Protein AF-A0A2V6HJP1-F1 (afdb_monomer)

Nearest PDB structures (foldseek):
  3qpz-assembly1_C  TM=5.463E-01  e=8.454E-03  Neisseria meningitidis MC58
  7wmz-assembly1_E  TM=5.077E-01  e=3.513E-02  Mycolicibacterium smegmatis MC2 155
  7wmz-assembly2_A  TM=4.869E-01  e=8.384E-01  Mycolicibacterium smegmatis MC2 155
  2fjk-assembly1_B  TM=3.611E-01  e=9.543E-01  Thermus caldophilus
  9iuh-assembly1_A  TM=2.362E-01  e=9.543E-01  Vibrio parahaemolyticus

Sequence (147 aa):
TDDDHATEVLLERIGYAKQRWGCTLFYVDSTTTAVIGGRSYYPDVFKAVADASPDVLLIPENESMRYFAYSAPLNSYMHHRVTSTPAGARMVYPKSFSVLMAPDGDRPEDHDALLSAVRHGDILLFNGWYSSDGVGKIKKLYEEAGR

Radius of gyration: 16.07 Å; Cα contacts (8 Å, |Δi|>4): 227; chains: 1; bounding box: 32×33×46 Å

Mean predicted aligned error: 3.67 Å

Secondary structure (DSSP, 8-state):
-HHHHHHHHHHHHHHHHHHHH---EEEE---B-SSTTPPBPPHHHHHHHHHH-TTPEEEESS--GGGGGT---EEEHHHH---SS-HHHHHHSTT---EEE-TT---GGGHHHHHHHHHTT-EEE--TTS--HHHHHHHHHHHHHT-

Solvent-accessible surface area (backbone atoms only — not comparable to full-atom values): 8058 Å² total; per-residue (Å²): 101,71,49,56,52,50,35,52,52,49,47,52,53,50,50,50,42,30,74,74,70,64,56,43,74,43,80,41,80,78,47,44,40,99,51,91,89,39,55,64,58,59,52,64,37,46,40,55,44,29,73,78,37,73,80,45,49,39,27,30,56,59,76,52,78,65,36,43,78,47,31,27,30,39,44,41,27,74,85,69,67,46,52,55,54,56,68,69,44,34,71,79,33,76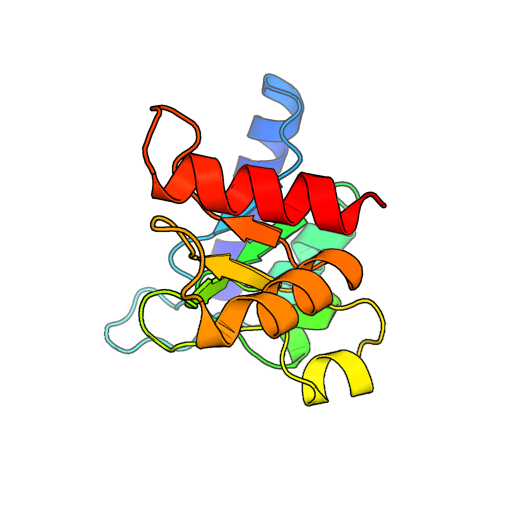,84,38,34,25,32,27,37,33,58,67,29,73,51,87,94,44,40,69,50,38,35,51,20,42,63,66,59,28,42,78,42,54,64,84,90,60,92,46,74,18,44,54,44,45,53,49,43,53,59,57,48,74,105

Foldseek 3Di:
DQLVVLLVVLQVVVVVCCVPPVDQEDEDPDQFRPDDVGDGHDLVSLVSNCVVRVSHAYEHADDDLSVQVRHAYEDECPPPVPQWDDPSSCVVVVLGTHEYAQAQADDPVSLVSNLVRVLSPHHYDYDPPDDDPRVVRVVVSVVSSVD

Structure (mmCIF, N/CA/C/O backbone):
data_AF-A0A2V6HJP1-F1
#
_entry.id   AF-A0A2V6HJP1-F1
#
loop_
_atom_site.group_PDB
_atom_site.id
_atom_site.type_symbol
_atom_site.label_atom_id
_atom_site.label_alt_id
_atom_site.label_comp_id
_atom_site.label_asym_id
_atom_site.label_entity_id
_atom_site.label_seq_id
_atom_site.pdbx_PDB_ins_code
_atom_site.Cartn_x
_atom_site.Cartn_y
_atom_site.Cartn_z
_atom_site.occupancy
_atom_site.B_iso_or_equiv
_atom_site.auth_seq_id
_atom_site.auth_comp_id
_atom_site.auth_asym_id
_atom_site.auth_atom_id
_atom_site.pdbx_PDB_model_num
ATOM 1 N N . THR A 1 1 ? 1.209 4.133 26.097 1.00 84.75 1 THR A N 1
ATOM 2 C CA . THR A 1 1 ? 2.534 3.809 25.519 1.00 84.75 1 THR A CA 1
ATOM 3 C C . THR A 1 1 ? 2.667 4.511 24.179 1.00 84.75 1 THR A C 1
ATOM 5 O O . THR A 1 1 ? 1.669 5.056 23.720 1.00 84.75 1 THR A O 1
ATOM 8 N N . ASP A 1 2 ? 3.848 4.526 23.552 1.00 88.31 2 ASP A N 1
ATOM 9 C CA . ASP A 1 2 ? 4.006 5.092 22.198 1.00 88.31 2 ASP A CA 1
ATOM 10 C C . ASP A 1 2 ? 3.048 4.437 21.188 1.00 88.31 2 ASP A C 1
ATOM 12 O O . ASP A 1 2 ? 2.516 5.116 20.317 1.00 88.31 2 ASP A O 1
ATOM 16 N N . ASP A 1 3 ? 2.766 3.143 21.351 1.00 91.44 3 ASP A N 1
ATOM 17 C CA . ASP A 1 3 ? 1.867 2.377 20.483 1.00 91.44 3 ASP A CA 1
ATOM 18 C C . ASP A 1 3 ? 0.396 2.744 20.714 1.00 91.44 3 ASP A C 1
ATOM 20 O O . ASP A 1 3 ? -0.356 2.883 19.750 1.00 91.44 3 ASP A O 1
ATOM 24 N N . ASP A 1 4 ? -0.012 2.963 21.970 1.00 93.69 4 ASP A N 1
ATOM 25 C CA . ASP A 1 4 ? -1.369 3.446 22.280 1.00 93.69 4 ASP A CA 1
ATOM 26 C C . ASP A 1 4 ? -1.581 4.839 21.679 1.00 93.69 4 ASP A C 1
ATOM 28 O O . ASP A 1 4 ? -2.580 5.088 21.010 1.00 93.69 4 ASP A O 1
ATOM 32 N N . HIS A 1 5 ? -0.589 5.721 21.840 1.00 93.75 5 HIS A N 1
ATOM 33 C CA . HIS A 1 5 ? -0.641 7.061 21.272 1.00 93.75 5 HIS A CA 1
ATOM 34 C C . HIS A 1 5 ? -0.671 7.030 19.737 1.00 93.75 5 HIS A C 1
ATOM 36 O O . HIS A 1 5 ? -1.478 7.723 19.121 1.00 93.75 5 HIS A O 1
ATOM 42 N N . ALA A 1 6 ? 0.158 6.193 19.105 1.00 94.12 6 ALA A N 1
ATOM 43 C CA . ALA A 1 6 ? 0.137 6.002 17.657 1.00 94.12 6 ALA A CA 1
ATOM 44 C C . ALA A 1 6 ? -1.225 5.480 17.174 1.00 94.12 6 ALA A C 1
ATOM 46 O O . ALA A 1 6 ? -1.744 5.957 16.166 1.00 94.12 6 ALA A O 1
ATOM 47 N N . THR A 1 7 ? -1.830 4.548 17.913 1.00 96.62 7 THR A N 1
ATOM 48 C CA . THR A 1 7 ? -3.163 4.012 17.608 1.00 96.62 7 THR A CA 1
ATOM 49 C C . THR A 1 7 ? -4.223 5.111 17.650 1.00 96.62 7 THR A C 1
ATOM 51 O O . THR A 1 7 ? -4.989 5.252 16.698 1.00 96.62 7 THR A O 1
ATOM 54 N N . GLU A 1 8 ? -4.242 5.927 18.708 1.00 97.31 8 GLU A N 1
ATOM 55 C CA . GLU A 1 8 ? -5.170 7.057 18.849 1.00 97.31 8 GLU A CA 1
ATOM 56 C C . GLU A 1 8 ? -5.024 8.058 17.696 1.00 97.31 8 GLU A C 1
ATOM 58 O O . GLU A 1 8 ? -6.009 8.396 17.037 1.00 97.31 8 GLU A O 1
ATOM 63 N N . VAL A 1 9 ? -3.788 8.470 17.395 1.00 96.19 9 VAL A N 1
ATOM 64 C CA . VAL A 1 9 ? -3.495 9.433 16.324 1.00 96.19 9 VAL A CA 1
ATOM 65 C C . VAL A 1 9 ? -3.911 8.895 14.956 1.00 96.19 9 VAL A C 1
ATOM 67 O O . VAL A 1 9 ? -4.482 9.637 14.153 1.00 96.19 9 VAL A O 1
ATOM 70 N N . LEU A 1 10 ? -3.634 7.620 14.667 1.00 97.19 10 LEU A N 1
ATOM 71 C CA . LEU A 1 10 ? -4.020 7.006 13.399 1.00 97.19 10 LEU A CA 1
ATOM 72 C C . LEU A 1 10 ? -5.540 6.938 13.260 1.00 97.19 10 LEU A C 1
ATOM 74 O O . LEU A 1 10 ? -6.059 7.362 12.229 1.00 97.19 10 LEU A O 1
ATOM 78 N N . LEU A 1 11 ? -6.253 6.472 14.288 1.00 98.06 11 LEU A N 1
ATOM 79 C CA . LEU A 1 11 ? -7.716 6.400 14.276 1.00 98.06 11 LEU A CA 1
ATOM 80 C C . LEU A 1 11 ? -8.353 7.780 14.073 1.00 98.06 11 LEU A C 1
ATOM 82 O O . LEU A 1 11 ? -9.241 7.924 13.231 1.00 98.06 11 LEU A O 1
ATOM 86 N N . GLU A 1 12 ? -7.877 8.799 14.792 1.00 98.19 12 GLU A N 1
ATOM 87 C CA . GLU A 1 12 ? -8.390 10.166 14.683 1.00 98.19 12 GLU A CA 1
ATOM 88 C C . GLU A 1 12 ? -8.161 10.742 13.278 1.00 98.19 12 GLU A C 1
ATOM 90 O O . GLU A 1 12 ? -9.099 11.199 12.618 1.00 98.19 12 GLU A O 1
ATOM 95 N N . ARG A 1 13 ? -6.918 10.693 12.782 1.00 97.50 13 ARG A N 1
ATOM 96 C CA . ARG A 1 13 ? -6.548 11.316 11.501 1.00 97.50 13 ARG A CA 1
ATOM 97 C C . ARG A 1 13 ? -7.153 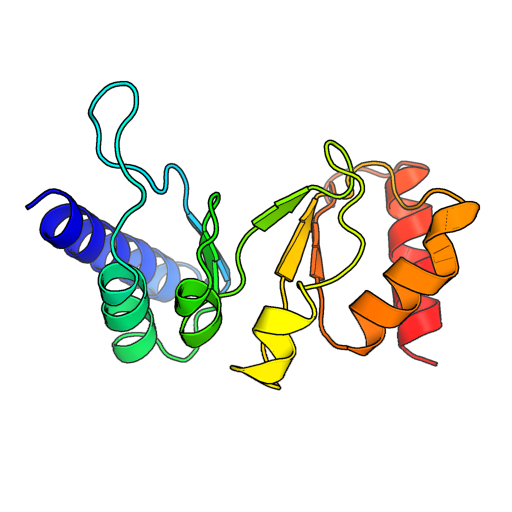10.596 10.305 1.00 97.50 13 ARG A C 1
ATOM 99 O O . ARG A 1 13 ? -7.621 11.255 9.375 1.00 97.50 13 ARG A O 1
ATOM 106 N N . ILE A 1 14 ? -7.166 9.263 10.327 1.00 98.06 14 ILE A N 1
ATOM 107 C CA . ILE A 1 14 ? -7.804 8.459 9.282 1.00 98.06 14 ILE A CA 1
ATOM 108 C C . ILE A 1 14 ? -9.311 8.6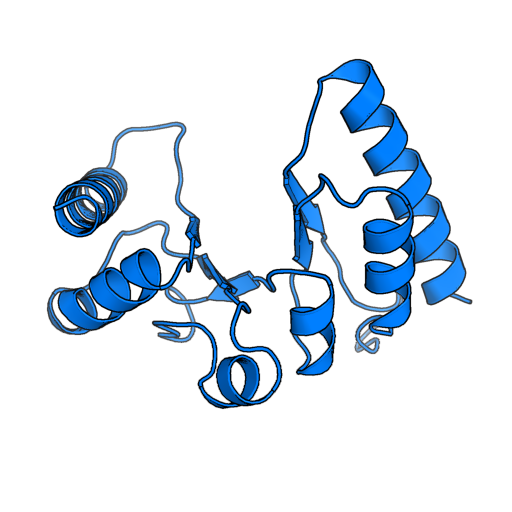94 9.313 1.00 98.06 14 ILE A C 1
ATOM 110 O O . ILE A 1 14 ? -9.892 8.963 8.264 1.00 98.06 14 ILE A O 1
ATOM 114 N N . GLY A 1 15 ? -9.936 8.683 10.495 1.00 97.88 15 GLY A N 1
ATOM 115 C CA . GLY A 1 15 ? -11.361 8.977 10.648 1.00 97.88 15 GLY A CA 1
ATOM 116 C C . GLY A 1 15 ? -11.737 10.336 10.055 1.00 97.88 15 GLY A C 1
ATOM 117 O O . GLY A 1 15 ? -12.662 10.424 9.243 1.00 97.88 15 GLY A O 1
ATOM 118 N N . TYR A 1 16 ? -10.961 11.376 10.370 1.00 98.31 16 TYR A N 1
ATOM 119 C CA . TYR A 1 16 ? -11.150 12.706 9.799 1.00 98.31 16 TYR A CA 1
ATOM 120 C C . TYR A 1 16 ? -10.997 12.715 8.270 1.00 98.31 16 TYR A C 1
ATOM 122 O O . TYR A 1 16 ? -11.880 13.207 7.565 1.00 98.31 16 TYR A O 1
ATOM 130 N N . ALA A 1 17 ? -9.912 12.151 7.731 1.00 98.25 17 ALA A N 1
ATOM 131 C CA . ALA A 1 17 ? -9.654 12.154 6.291 1.00 98.25 17 ALA A CA 1
ATOM 132 C C . ALA A 1 17 ? -10.702 11.352 5.499 1.00 98.25 17 ALA A C 1
ATOM 134 O O . ALA A 1 17 ? -11.152 11.794 4.438 1.00 98.25 17 ALA A O 1
ATOM 135 N N . LYS A 1 18 ? -11.153 10.215 6.042 1.00 97.38 18 LYS A N 1
ATOM 136 C CA . LYS A 1 18 ? -12.272 9.434 5.502 1.00 97.38 18 LYS A CA 1
ATOM 137 C C . LYS A 1 18 ? -13.547 10.258 5.450 1.00 97.38 18 LYS A C 1
ATOM 139 O O . LYS A 1 18 ? -14.161 10.363 4.395 1.00 97.38 18 LYS A O 1
ATOM 144 N N . GLN A 1 19 ? -13.930 10.874 6.565 1.00 97.81 19 GLN A N 1
ATOM 145 C CA . GLN A 1 19 ? -15.167 11.648 6.639 1.00 97.81 19 GLN A CA 1
ATOM 146 C C . GLN A 1 19 ? -15.126 12.881 5.729 1.00 97.81 19 GLN A C 1
ATOM 148 O O . GLN A 1 19 ? -16.122 13.225 5.094 1.00 97.81 19 GLN A O 1
ATOM 153 N N . ARG A 1 20 ? -13.979 13.564 5.668 1.00 98.38 20 ARG A N 1
ATOM 154 C CA . ARG A 1 20 ? -13.848 14.848 4.977 1.00 98.38 20 ARG A CA 1
ATOM 155 C C . ARG A 1 20 ? -13.643 14.715 3.470 1.00 98.38 20 ARG A C 1
ATOM 157 O O . ARG A 1 20 ? -14.108 15.594 2.736 1.00 98.38 20 ARG A O 1
ATOM 164 N N . TRP A 1 21 ? -12.919 13.683 3.033 1.00 98.25 21 TRP A N 1
ATOM 165 C CA . TRP A 1 21 ? -12.460 13.524 1.648 1.00 98.25 21 TRP A CA 1
ATOM 166 C C . TRP A 1 21 ? -12.711 12.134 1.052 1.00 98.25 21 TRP A C 1
ATOM 168 O O . TRP A 1 21 ? -12.457 11.946 -0.134 1.00 98.25 21 TRP A O 1
ATOM 178 N N . GLY A 1 22 ? -13.205 11.164 1.827 1.00 97.56 22 GLY A N 1
ATOM 179 C CA . GLY A 1 22 ? -13.410 9.795 1.348 1.00 97.56 22 GLY A CA 1
ATOM 180 C C . GLY A 1 22 ? -12.110 9.020 1.118 1.00 97.56 22 GLY A C 1
ATOM 181 O O . GLY A 1 22 ? -12.094 8.087 0.321 1.00 97.56 22 GLY A O 1
ATOM 182 N N . CYS A 1 23 ? -11.006 9.410 1.765 1.00 98.12 23 CYS A N 1
ATOM 183 C CA . CYS A 1 23 ? -9.710 8.753 1.591 1.00 98.12 23 CYS A CA 1
ATOM 184 C C . CYS A 1 23 ? -9.726 7.313 2.122 1.00 98.12 23 CYS A C 1
ATOM 186 O O . CYS A 1 23 ? -10.111 7.088 3.262 1.00 98.12 23 CYS A O 1
ATOM 188 N N . THR A 1 24 ? -9.228 6.355 1.340 1.00 97.38 24 THR A N 1
ATOM 189 C CA . THR A 1 24 ? -9.145 4.931 1.725 1.00 97.38 24 THR A CA 1
ATOM 190 C C . THR A 1 24 ? -7.723 4.367 1.689 1.00 97.38 24 THR A C 1
ATOM 192 O O . THR A 1 24 ? -7.522 3.190 1.969 1.00 97.38 24 THR A O 1
ATOM 195 N N . LEU A 1 25 ? -6.720 5.189 1.371 1.00 96.81 25 LEU A N 1
ATOM 196 C CA . LEU A 1 25 ? -5.327 4.775 1.207 1.00 96.81 25 LEU A CA 1
ATOM 197 C C . LEU A 1 25 ? -4.413 5.696 2.018 1.00 96.81 25 LEU A C 1
ATOM 199 O O . LEU A 1 25 ? -4.448 6.911 1.818 1.00 96.81 25 LEU A O 1
ATOM 203 N N . PHE A 1 26 ? -3.603 5.133 2.918 1.00 97.25 26 PHE A N 1
ATOM 204 C CA . PHE A 1 26 ? -2.763 5.914 3.829 1.00 97.25 26 PHE A CA 1
ATOM 205 C C . PHE A 1 26 ? -1.348 5.349 3.922 1.00 97.25 26 PHE A C 1
ATOM 207 O O . PHE A 1 26 ? -1.143 4.226 4.379 1.00 97.25 26 PHE A O 1
ATOM 214 N N . TYR A 1 27 ? -0.371 6.169 3.541 1.00 95.75 27 TYR A N 1
ATOM 215 C CA . TYR A 1 27 ? 1.027 5.975 3.911 1.00 95.75 27 TYR A CA 1
ATOM 216 C C . TYR A 1 27 ? 1.243 6.431 5.357 1.00 95.75 27 TYR A C 1
ATOM 218 O O . TYR A 1 27 ? 0.748 7.492 5.744 1.00 95.75 27 TYR A O 1
ATOM 226 N N . VAL A 1 28 ? 1.949 5.625 6.151 1.00 95.06 28 VAL A N 1
ATOM 227 C CA . VAL A 1 28 ? 2.204 5.901 7.569 1.00 95.06 28 VAL A CA 1
ATOM 228 C C . VAL A 1 28 ? 3.702 6.044 7.792 1.00 95.06 28 VAL A C 1
ATOM 230 O O . VAL A 1 28 ? 4.446 5.081 7.619 1.00 95.06 28 VAL A O 1
ATOM 233 N N . ASP A 1 29 ? 4.106 7.239 8.217 1.00 88.19 29 ASP A N 1
ATOM 234 C CA . ASP A 1 29 ? 5.480 7.604 8.556 1.00 88.19 29 ASP A CA 1
ATOM 235 C C . ASP A 1 29 ? 5.499 8.480 9.826 1.00 88.19 29 ASP A C 1
ATOM 237 O O . ASP A 1 29 ? 4.632 9.343 9.994 1.00 88.19 29 ASP A O 1
ATOM 241 N N . SER A 1 30 ? 6.435 8.290 10.757 1.00 85.25 30 SER A N 1
ATOM 242 C CA . SER A 1 30 ? 7.356 7.140 10.858 1.00 85.25 30 SER A CA 1
ATOM 243 C C . SER A 1 30 ? 6.699 5.980 11.592 1.00 85.25 30 SER A C 1
ATOM 245 O O . SER A 1 30 ? 5.836 6.175 12.445 1.00 85.25 30 SER A O 1
ATOM 247 N N . THR A 1 31 ? 7.106 4.748 11.284 1.00 84.69 31 THR A N 1
ATOM 248 C CA . THR A 1 31 ? 6.561 3.549 11.950 1.00 84.69 31 THR A CA 1
ATOM 249 C C . THR A 1 31 ? 7.416 3.057 13.110 1.00 84.69 31 THR A C 1
ATOM 251 O O . THR A 1 31 ? 7.434 1.860 13.410 1.00 84.69 31 THR A O 1
ATOM 254 N N . THR A 1 32 ? 8.119 3.982 13.764 1.00 84.81 32 THR A N 1
ATOM 255 C CA . THR A 1 32 ? 9.002 3.734 14.903 1.00 84.81 32 THR A CA 1
ATOM 256 C C . THR A 1 32 ? 8.650 4.624 16.092 1.00 84.81 32 THR A C 1
ATOM 258 O O . THR A 1 32 ? 8.095 5.712 15.951 1.00 84.81 32 THR A O 1
ATOM 261 N N . THR A 1 33 ? 8.969 4.152 17.297 1.00 80.00 33 THR A N 1
ATOM 262 C CA . THR A 1 33 ? 8.859 4.939 18.534 1.00 80.00 33 THR A CA 1
ATOM 263 C C . THR A 1 33 ? 9.745 6.183 18.462 1.00 80.00 33 THR A C 1
ATOM 265 O O . THR A 1 33 ? 10.841 6.106 17.912 1.00 80.00 33 THR A O 1
ATOM 268 N N . ALA A 1 34 ? 9.341 7.287 19.097 1.00 74.94 34 ALA A N 1
ATOM 269 C CA . ALA A 1 34 ? 9.959 8.614 18.939 1.00 74.94 34 ALA A CA 1
ATOM 270 C C . ALA A 1 34 ? 11.406 8.757 19.474 1.00 74.94 34 ALA A C 1
ATOM 272 O O . ALA A 1 34 ? 11.980 9.846 19.457 1.00 74.94 34 ALA A O 1
ATOM 273 N N . VAL A 1 35 ? 12.010 7.677 19.971 1.00 70.94 35 VAL A N 1
ATOM 274 C CA . VAL A 1 35 ? 13.393 7.651 20.459 1.00 70.94 35 VAL A CA 1
ATOM 275 C C . VAL A 1 35 ? 14.372 7.342 19.322 1.00 70.94 35 VAL A C 1
ATOM 277 O O . VAL A 1 35 ? 14.067 6.579 18.410 1.00 70.94 35 VAL A O 1
ATOM 280 N N . ILE A 1 36 ? 15.579 7.915 19.376 1.00 62.56 36 ILE A N 1
ATOM 281 C CA . ILE A 1 36 ? 16.645 7.627 18.400 1.00 62.56 36 ILE A CA 1
ATOM 282 C C . ILE A 1 36 ? 16.950 6.122 18.414 1.00 62.56 36 ILE A C 1
ATOM 284 O O . ILE A 1 36 ? 17.265 5.566 19.464 1.00 62.56 36 ILE A O 1
ATOM 288 N N . GLY A 1 37 ? 16.865 5.471 17.248 1.00 66.62 37 GLY A N 1
ATOM 289 C CA . GLY A 1 37 ? 17.000 4.012 17.138 1.00 66.62 37 GLY A CA 1
ATOM 290 C C . GLY A 1 37 ? 15.788 3.241 17.675 1.00 66.62 37 GLY A C 1
ATOM 291 O O . GLY A 1 37 ? 15.916 2.079 18.058 1.00 66.62 37 GLY A O 1
ATOM 292 N N . GLY A 1 38 ? 14.633 3.902 17.748 1.00 72.75 38 GLY A N 1
ATOM 293 C CA . GLY A 1 38 ? 13.389 3.357 18.256 1.00 72.75 38 GLY A CA 1
ATOM 294 C C . GLY A 1 38 ? 12.938 2.094 17.541 1.00 72.75 38 GLY A C 1
ATOM 295 O O . GLY A 1 38 ? 13.206 1.878 16.359 1.00 72.75 38 GLY A O 1
ATOM 296 N N . ARG A 1 39 ? 12.227 1.243 18.281 1.00 87.50 39 ARG A N 1
ATOM 297 C CA . ARG A 1 39 ? 11.644 0.030 17.708 1.00 87.50 39 ARG A CA 1
ATOM 298 C C . ARG A 1 39 ? 10.510 0.393 16.760 1.00 87.50 39 ARG A C 1
ATOM 300 O O . ARG A 1 39 ? 9.837 1.404 16.954 1.00 87.50 39 ARG A O 1
ATOM 307 N N . SER A 1 40 ? 10.233 -0.490 15.811 1.00 89.56 40 SER A N 1
ATOM 308 C CA . SER A 1 40 ? 8.980 -0.434 15.068 1.00 89.56 40 SER A CA 1
ATOM 309 C C . SER A 1 40 ? 7.779 -0.594 16.009 1.00 89.56 40 SER A C 1
ATOM 311 O O . SER A 1 40 ? 7.864 -1.281 17.039 1.00 89.56 40 SER A O 1
ATOM 313 N N . TYR A 1 41 ? 6.661 0.042 15.663 1.00 92.38 41 TYR A N 1
ATOM 314 C CA . TYR A 1 41 ? 5.401 -0.151 16.380 1.00 92.38 41 TYR A CA 1
ATOM 315 C C . TYR A 1 41 ? 4.994 -1.628 16.415 1.00 92.38 41 TYR A C 1
ATOM 317 O O . TYR A 1 41 ? 5.341 -2.420 15.536 1.00 92.38 41 TYR A O 1
ATOM 325 N N . TYR A 1 42 ? 4.266 -2.042 17.452 1.00 94.06 42 TYR A N 1
ATOM 326 C CA . TYR A 1 42 ? 3.727 -3.392 17.455 1.00 94.06 42 TYR A CA 1
ATOM 327 C C . TYR A 1 42 ? 2.662 -3.529 16.356 1.00 94.06 42 TYR A C 1
ATOM 329 O O . TYR A 1 42 ? 1.902 -2.592 16.102 1.00 94.06 42 TYR A O 1
ATOM 337 N N . PRO A 1 43 ? 2.540 -4.714 15.728 1.00 94.94 43 PRO A N 1
ATOM 338 C CA . PRO A 1 43 ? 1.516 -4.976 14.714 1.00 94.94 43 PRO A CA 1
ATOM 339 C C . PRO A 1 43 ? 0.084 -4.697 15.193 1.00 94.94 43 PRO A C 1
ATOM 341 O O . PRO A 1 43 ? -0.801 -4.457 14.375 1.00 94.94 43 PRO A O 1
ATOM 344 N N . ASP A 1 44 ? -0.145 -4.733 16.508 1.00 96.06 44 ASP A N 1
ATOM 345 C CA . ASP A 1 44 ? -1.450 -4.489 17.116 1.00 96.06 44 ASP A CA 1
ATOM 346 C C . ASP A 1 44 ? -1.931 -3.031 16.935 1.00 96.06 44 ASP A C 1
ATOM 348 O O . ASP A 1 44 ? -3.139 -2.805 16.906 1.00 96.06 44 ASP A O 1
ATOM 352 N N . VAL A 1 45 ? -1.023 -2.075 16.676 1.00 96.44 45 VAL A N 1
ATOM 353 C CA . VAL A 1 45 ? -1.376 -0.705 16.251 1.00 96.44 45 VAL A CA 1
ATOM 354 C C . VAL A 1 45 ? -2.144 -0.738 14.927 1.00 96.44 45 VAL A C 1
ATOM 356 O O . VAL A 1 45 ? -3.253 -0.218 14.821 1.00 96.44 45 VAL A O 1
ATOM 359 N N . PHE A 1 46 ? -1.596 -1.416 13.914 1.00 97.12 46 PHE A N 1
ATOM 360 C CA . PHE A 1 46 ? -2.238 -1.534 12.599 1.00 97.12 46 PHE A CA 1
ATOM 361 C C . PHE A 1 46 ? -3.480 -2.420 12.644 1.00 97.12 46 PHE A C 1
ATOM 363 O O . PHE A 1 46 ? -4.456 -2.131 11.957 1.00 97.12 46 PHE A O 1
ATOM 370 N N . LYS A 1 47 ? -3.477 -3.456 13.493 1.00 97.62 47 LYS A N 1
ATOM 371 C CA . LYS A 1 47 ? -4.664 -4.278 13.742 1.00 97.62 47 LYS A CA 1
ATOM 372 C C . LYS A 1 47 ? -5.837 -3.428 14.231 1.00 97.62 47 LYS A C 1
ATOM 374 O O . LYS A 1 47 ? -6.926 -3.544 13.684 1.00 97.62 47 LYS A O 1
ATOM 379 N N . ALA A 1 48 ? -5.621 -2.578 15.236 1.00 97.94 48 ALA A N 1
ATOM 380 C CA . ALA A 1 48 ? -6.681 -1.749 15.805 1.00 97.94 48 ALA A CA 1
ATOM 381 C C . ALA A 1 48 ? -7.301 -0.807 14.759 1.00 97.94 48 ALA A C 1
ATOM 383 O O . ALA A 1 48 ? -8.521 -0.656 14.701 1.00 97.94 48 ALA A O 1
ATOM 384 N N . VAL A 1 49 ? -6.472 -0.222 13.889 1.00 97.38 49 VAL A N 1
ATOM 385 C CA . VAL A 1 49 ? -6.941 0.639 12.796 1.00 97.38 49 VAL A CA 1
ATOM 386 C C . VAL A 1 49 ? -7.694 -0.162 11.731 1.00 97.38 49 VAL A C 1
ATOM 388 O O . VAL A 1 49 ? -8.770 0.260 11.311 1.00 97.38 49 VAL A O 1
ATOM 391 N N . ALA A 1 50 ? -7.174 -1.323 11.321 1.00 96.69 50 ALA A N 1
ATOM 392 C CA . ALA A 1 50 ? -7.828 -2.193 10.342 1.00 96.69 50 ALA A CA 1
ATOM 393 C C . ALA A 1 50 ? -9.187 -2.714 10.845 1.00 96.69 50 ALA A C 1
ATOM 395 O O . ALA A 1 50 ? -10.153 -2.731 10.086 1.00 96.69 50 ALA A O 1
ATOM 396 N N . ASP A 1 51 ? -9.295 -3.065 12.130 1.00 97.81 51 ASP A N 1
ATOM 397 C CA . ASP A 1 51 ? -10.559 -3.480 12.750 1.00 97.81 51 ASP A CA 1
ATOM 398 C C . ASP A 1 51 ? -11.588 -2.334 12.768 1.00 97.81 51 ASP A C 1
ATOM 400 O O . ASP A 1 51 ? -12.776 -2.553 12.530 1.00 97.81 51 ASP A O 1
ATOM 404 N N . ALA A 1 52 ? -11.143 -1.101 13.034 1.00 97.44 52 ALA A N 1
ATOM 405 C CA . ALA A 1 52 ? -12.006 0.080 13.084 1.00 97.44 52 ALA A CA 1
ATOM 406 C C . ALA A 1 52 ? -12.357 0.652 11.696 1.00 97.44 52 ALA A C 1
ATOM 408 O O . ALA A 1 52 ? -13.295 1.440 11.561 1.00 97.44 52 ALA A O 1
ATOM 409 N N . SER A 1 53 ? -11.582 0.325 10.663 1.00 96.62 53 SER A N 1
ATOM 410 C CA . SER A 1 53 ? -11.722 0.852 9.301 1.00 96.62 53 SER A CA 1
ATOM 411 C C . SER A 1 53 ? -11.295 -0.189 8.257 1.00 96.62 53 SER A C 1
ATOM 413 O O . SER A 1 53 ? -10.283 -0.001 7.584 1.00 96.62 53 SER A O 1
ATOM 415 N N . PRO A 1 54 ? -12.069 -1.276 8.080 1.00 96.19 54 PRO A N 1
ATOM 416 C CA . PRO A 1 54 ? -11.687 -2.408 7.225 1.00 96.19 54 PRO A CA 1
ATOM 417 C C . PRO A 1 54 ? -11.646 -2.089 5.720 1.00 96.19 54 PRO A C 1
ATOM 419 O O . PRO A 1 54 ? -11.116 -2.863 4.931 1.00 96.19 54 PRO A O 1
ATOM 422 N N . ASP A 1 55 ? -12.216 -0.959 5.310 1.00 96.88 55 ASP A N 1
ATOM 423 C CA . ASP A 1 55 ? -12.199 -0.401 3.954 1.00 96.88 55 ASP A CA 1
ATOM 424 C C . ASP A 1 55 ? -10.965 0.476 3.666 1.00 96.88 55 ASP A C 1
ATOM 426 O O . ASP A 1 55 ? -10.853 1.049 2.583 1.00 96.88 55 ASP A O 1
ATOM 430 N N . VAL A 1 56 ? -10.044 0.602 4.627 1.00 97.25 56 VAL A N 1
ATOM 431 C CA . VAL A 1 56 ? -8.799 1.361 4.485 1.00 97.25 56 VAL A CA 1
ATOM 432 C C . VAL A 1 56 ? -7.610 0.437 4.262 1.00 97.25 56 VAL A C 1
ATOM 434 O O . VAL A 1 56 ? -7.431 -0.548 4.973 1.00 97.25 56 VAL A O 1
ATOM 437 N N . LEU A 1 57 ? -6.733 0.822 3.334 1.00 97.62 57 LEU A N 1
ATOM 438 C CA . LEU A 1 57 ? -5.406 0.242 3.188 1.00 97.62 57 LEU A CA 1
ATOM 439 C C . LEU A 1 57 ? -4.343 1.113 3.875 1.00 97.62 57 LEU A C 1
ATOM 441 O O . LEU A 1 57 ? -4.176 2.294 3.556 1.00 97.62 57 LEU A O 1
ATOM 445 N N . LEU A 1 58 ? -3.599 0.489 4.790 1.00 97.94 58 LEU A N 1
ATOM 446 C CA . LEU A 1 58 ? -2.450 1.067 5.487 1.00 97.94 58 LEU A CA 1
ATOM 447 C C . LEU A 1 58 ? -1.148 0.622 4.817 1.00 97.94 58 LEU A C 1
ATOM 449 O O . LEU A 1 58 ? -0.974 -0.563 4.525 1.00 97.94 58 LEU A O 1
ATOM 453 N N . ILE A 1 59 ? -0.232 1.569 4.623 1.00 97.88 59 ILE A N 1
ATOM 454 C CA . ILE A 1 59 ? 1.075 1.367 3.993 1.00 97.88 59 ILE A CA 1
ATOM 455 C C . ILE A 1 59 ? 2.155 1.865 4.968 1.00 97.88 59 ILE A C 1
ATOM 457 O O . ILE A 1 59 ? 2.573 3.023 4.879 1.00 97.88 59 ILE A O 1
ATOM 461 N N . PRO A 1 60 ? 2.554 1.049 5.961 1.00 96.50 60 PRO A N 1
ATOM 462 C CA . PRO A 1 60 ? 3.604 1.420 6.905 1.00 96.50 60 PRO A CA 1
ATOM 463 C C . PRO A 1 60 ? 4.981 1.488 6.233 1.00 96.50 60 PRO A C 1
ATOM 465 O O . PRO A 1 60 ? 5.294 0.642 5.398 1.00 96.50 60 PRO A O 1
ATOM 468 N N . GLU A 1 61 ? 5.801 2.472 6.616 1.00 92.38 61 GLU A N 1
ATOM 469 C CA . GLU A 1 61 ? 7.167 2.660 6.101 1.00 92.38 61 GLU A CA 1
ATOM 470 C C . GLU A 1 61 ? 8.096 1.467 6.384 1.00 92.38 61 GLU A C 1
ATOM 472 O O . GLU A 1 61 ? 8.870 1.063 5.518 1.00 92.38 61 GLU A O 1
ATOM 477 N N . ASN A 1 62 ? 8.036 0.894 7.589 1.00 88.06 62 ASN A N 1
ATOM 478 C CA . ASN A 1 62 ? 8.793 -0.302 7.951 1.00 88.06 62 ASN A CA 1
ATOM 479 C C . ASN A 1 62 ? 7.917 -1.553 7.880 1.00 88.06 62 ASN A C 1
ATOM 481 O O . ASN A 1 62 ? 6.690 -1.494 7.967 1.00 88.06 62 ASN A O 1
ATOM 485 N N . GLU A 1 63 ? 8.567 -2.713 7.811 1.00 85.31 63 GLU A N 1
ATOM 486 C CA . GLU A 1 63 ? 7.892 -4.002 7.768 1.00 85.31 63 GLU A CA 1
ATOM 487 C C . GLU A 1 63 ? 8.223 -4.903 8.961 1.00 85.31 63 GLU A C 1
ATOM 489 O O . GLU A 1 63 ? 9.302 -4.872 9.553 1.00 85.31 63 GLU A O 1
ATOM 494 N N . SER A 1 64 ? 7.268 -5.770 9.282 1.00 90.12 64 SER A N 1
ATOM 495 C CA . SER A 1 64 ? 7.499 -7.011 10.014 1.00 90.12 64 SER A CA 1
ATOM 496 C C . SER A 1 64 ? 6.572 -8.080 9.443 1.00 90.12 64 SER A C 1
ATOM 498 O O . SER A 1 64 ? 5.532 -7.755 8.870 1.00 90.12 64 SER A O 1
ATOM 500 N N . MET A 1 65 ? 6.887 -9.365 9.637 1.00 94.44 65 MET A N 1
ATOM 501 C CA . MET A 1 65 ? 6.053 -10.459 9.115 1.00 94.44 65 MET A CA 1
ATOM 502 C C . MET A 1 65 ? 4.568 -10.302 9.491 1.00 94.44 65 MET A C 1
ATOM 504 O O . MET A 1 65 ? 3.691 -10.540 8.671 1.00 94.44 65 MET A O 1
ATOM 508 N N . ARG A 1 66 ? 4.263 -9.860 10.719 1.00 96.12 66 ARG A N 1
ATOM 509 C CA . ARG A 1 66 ? 2.878 -9.719 11.200 1.00 96.12 66 ARG A CA 1
ATOM 510 C C . ARG A 1 66 ? 2.186 -8.442 10.700 1.00 96.12 66 ARG A C 1
ATOM 512 O O . ARG A 1 66 ? 0.968 -8.370 10.797 1.00 96.12 66 ARG A O 1
ATOM 519 N N . TYR A 1 67 ? 2.901 -7.470 10.124 1.00 96.56 67 TYR A N 1
ATOM 520 C CA . TYR A 1 67 ? 2.258 -6.308 9.491 1.00 96.56 67 TYR A CA 1
ATOM 521 C C . TYR A 1 67 ? 1.420 -6.714 8.276 1.00 96.56 67 TYR A C 1
ATOM 523 O O . TYR A 1 67 ? 0.337 -6.165 8.080 1.00 96.56 67 TYR A O 1
ATOM 531 N N . PHE A 1 68 ? 1.861 -7.725 7.521 1.00 97.50 68 PHE A N 1
ATOM 532 C CA . PHE A 1 68 ? 1.139 -8.262 6.362 1.00 97.50 68 PHE A CA 1
ATOM 533 C C . PHE A 1 68 ? -0.240 -8.859 6.697 1.00 97.50 68 PHE A C 1
ATOM 535 O O . PHE A 1 68 ? -1.032 -9.110 5.792 1.00 97.50 68 PHE A O 1
ATOM 542 N N . ALA A 1 69 ? -0.551 -9.078 7.979 1.00 96.62 69 ALA A N 1
ATOM 543 C CA . ALA A 1 69 ? -1.883 -9.495 8.411 1.00 96.62 69 ALA A CA 1
ATOM 544 C C . ALA A 1 69 ? -2.920 -8.358 8.348 1.00 96.62 69 ALA A C 1
ATOM 546 O O . ALA A 1 69 ? -4.114 -8.635 8.255 1.00 96.62 69 ALA A O 1
ATOM 547 N N . TYR A 1 70 ? -2.476 -7.097 8.433 1.00 96.75 70 TYR A N 1
ATOM 548 C CA . TYR A 1 70 ? -3.345 -5.929 8.656 1.00 96.75 70 TYR A CA 1
ATOM 549 C C . TYR A 1 70 ? -3.029 -4.734 7.743 1.00 96.75 70 TYR A C 1
ATOM 551 O O . TYR A 1 70 ? -3.691 -3.704 7.820 1.00 96.75 70 TYR A O 1
ATOM 559 N N . SER A 1 71 ? -1.986 -4.829 6.918 1.00 97.19 71 SER A N 1
ATOM 560 C CA . SER A 1 71 ? -1.474 -3.730 6.094 1.00 97.19 71 SER A CA 1
ATOM 561 C C . SER A 1 71 ? -0.702 -4.262 4.882 1.00 97.19 71 SER A C 1
ATOM 563 O O . SER A 1 71 ? -0.446 -5.464 4.790 1.00 97.19 71 SER A O 1
ATOM 565 N N . ALA A 1 72 ? -0.301 -3.363 3.981 1.00 97.56 72 ALA A N 1
ATOM 566 C CA . ALA A 1 72 ? 0.623 -3.643 2.884 1.00 97.56 72 ALA A CA 1
ATOM 567 C C . ALA A 1 72 ? 1.897 -2.800 3.064 1.00 97.56 72 ALA A C 1
ATOM 569 O O . ALA A 1 72 ? 1.939 -1.666 2.586 1.00 97.56 72 ALA A O 1
ATOM 570 N N . PRO A 1 73 ? 2.917 -3.306 3.784 1.00 96.88 73 PRO A N 1
ATOM 571 C CA . PRO A 1 73 ? 4.140 -2.559 4.050 1.00 96.88 73 PRO A CA 1
ATOM 572 C C . PRO A 1 73 ? 4.808 -2.013 2.790 1.00 96.88 73 PRO A C 1
ATOM 574 O O . PRO A 1 73 ? 4.812 -2.657 1.730 1.00 96.88 73 PRO A O 1
ATOM 577 N N . LEU A 1 74 ? 5.383 -0.820 2.936 1.00 96.06 74 LEU A N 1
ATOM 578 C CA . LEU A 1 74 ? 6.225 -0.208 1.926 1.00 96.06 74 LEU A CA 1
ATOM 579 C C . LEU A 1 74 ? 7.548 -0.974 1.845 1.00 96.06 74 LEU A C 1
ATOM 581 O O . LEU A 1 74 ? 8.223 -1.205 2.843 1.00 96.06 74 LEU A O 1
ATOM 585 N N . ASN A 1 75 ? 7.938 -1.320 0.629 1.00 94.62 75 ASN A N 1
ATOM 586 C CA . ASN A 1 75 ? 9.238 -1.869 0.293 1.00 94.62 75 ASN A CA 1
ATOM 587 C C . ASN A 1 75 ? 9.872 -1.031 -0.816 1.00 94.62 75 ASN A C 1
ATOM 589 O O . ASN A 1 75 ? 9.187 -0.343 -1.575 1.00 94.62 75 ASN A O 1
ATOM 593 N N . SER A 1 76 ? 11.198 -1.076 -0.929 1.00 92.75 76 SER A N 1
ATOM 594 C CA . SER A 1 76 ? 11.910 -0.267 -1.920 1.00 92.75 76 SER A CA 1
ATOM 595 C C . SER A 1 76 ? 12.503 -1.115 -3.039 1.00 92.75 76 SER A C 1
ATOM 597 O O . SER A 1 76 ? 13.552 -1.744 -2.876 1.00 92.75 76 SER A O 1
ATOM 599 N N . TYR A 1 77 ? 11.868 -1.072 -4.214 1.00 95.69 77 TYR A N 1
ATOM 600 C CA . TYR A 1 77 ? 12.496 -1.558 -5.443 1.00 95.69 77 TYR A CA 1
ATOM 601 C C . TYR A 1 77 ? 13.700 -0.675 -5.805 1.00 95.69 77 TYR A C 1
ATOM 603 O O . TYR A 1 77 ? 14.789 -1.183 -6.075 1.00 95.69 77 TYR A O 1
ATOM 611 N N . MET A 1 78 ? 13.538 0.649 -5.713 1.00 93.19 78 MET A N 1
ATOM 612 C CA . MET A 1 78 ? 14.574 1.625 -6.060 1.00 93.19 78 MET A CA 1
ATOM 613 C C . MET A 1 78 ? 15.885 1.438 -5.280 1.00 93.19 78 MET A C 1
ATOM 615 O O . MET A 1 78 ? 16.963 1.408 -5.878 1.00 93.19 78 MET A O 1
ATOM 619 N N . HIS A 1 79 ? 15.808 1.294 -3.954 1.00 91.19 79 HIS A N 1
ATOM 620 C CA . HIS A 1 79 ? 16.996 1.260 -3.095 1.00 91.19 79 HIS A CA 1
ATOM 621 C C . HIS A 1 79 ? 17.494 -0.153 -2.787 1.00 91.19 79 HIS A C 1
ATOM 623 O O . HIS A 1 79 ? 18.692 -0.339 -2.575 1.00 91.19 79 HIS A O 1
ATOM 629 N N . HIS A 1 80 ? 16.606 -1.151 -2.773 1.00 92.69 80 HIS A N 1
ATOM 630 C CA . HIS A 1 80 ? 16.937 -2.500 -2.303 1.00 92.69 80 HIS A CA 1
ATOM 631 C C . HIS A 1 80 ? 16.674 -3.601 -3.339 1.00 92.69 80 HIS A C 1
ATOM 633 O O . HIS A 1 80 ? 16.888 -4.771 -3.035 1.00 92.69 80 HIS A O 1
ATOM 639 N N . ARG A 1 81 ? 16.241 -3.252 -4.565 1.00 94.06 81 ARG A N 1
ATOM 640 C CA . ARG A 1 81 ? 15.836 -4.204 -5.621 1.00 94.06 81 ARG A CA 1
ATOM 641 C C . ARG A 1 81 ? 14.793 -5.233 -5.142 1.00 94.06 81 ARG A C 1
ATOM 643 O O . ARG A 1 81 ? 14.766 -6.358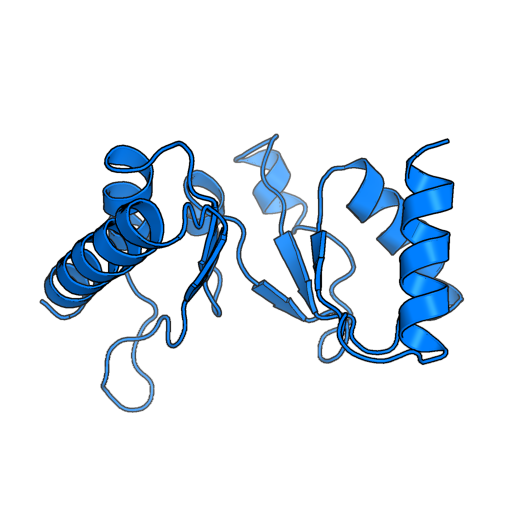 -5.632 1.00 94.06 81 ARG A O 1
ATOM 650 N N . VAL A 1 82 ? 13.915 -4.869 -4.204 1.00 95.81 82 VAL A N 1
ATOM 651 C CA . VAL A 1 82 ? 12.781 -5.729 -3.824 1.00 95.81 82 VAL A CA 1
ATOM 652 C C . VAL A 1 82 ? 11.744 -5.694 -4.946 1.00 95.81 82 VAL A C 1
ATOM 654 O O .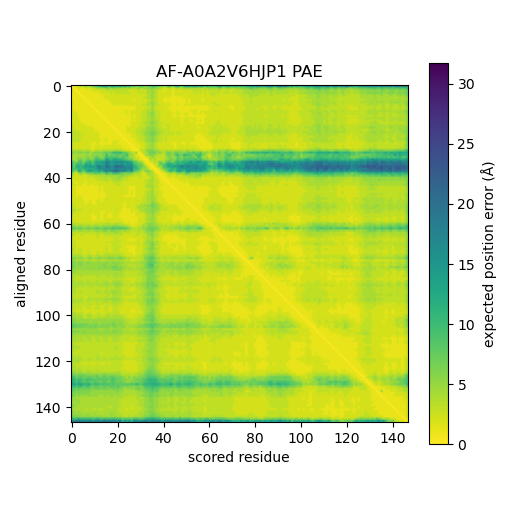 VAL A 1 82 ? 11.192 -4.638 -5.238 1.00 95.81 82 VAL A O 1
ATOM 657 N N . THR A 1 83 ? 11.497 -6.835 -5.589 1.00 97.00 83 THR A N 1
ATOM 658 C CA . THR A 1 83 ? 10.644 -6.937 -6.789 1.00 97.00 83 THR A CA 1
ATOM 659 C C . THR A 1 83 ? 9.255 -7.518 -6.530 1.00 97.00 83 THR A C 1
ATOM 661 O O . THR A 1 83 ? 8.440 -7.536 -7.440 1.00 97.00 83 THR A O 1
ATOM 664 N N . SER A 1 84 ? 8.967 -8.006 -5.322 1.00 97.25 84 SER A N 1
ATOM 665 C CA . SER A 1 84 ? 7.682 -8.612 -4.945 1.00 97.25 84 SER A CA 1
ATOM 666 C C . SER A 1 84 ? 7.560 -8.652 -3.423 1.00 97.25 84 SER A C 1
ATOM 668 O O . SER A 1 84 ? 8.571 -8.613 -2.719 1.00 97.25 84 SER A O 1
ATOM 670 N N . THR A 1 85 ? 6.339 -8.829 -2.913 1.00 97.25 85 THR A N 1
ATOM 671 C CA . THR A 1 85 ? 6.126 -9.252 -1.517 1.00 97.25 85 THR A CA 1
ATOM 672 C C . THR A 1 85 ? 6.996 -10.464 -1.164 1.00 97.25 85 THR A C 1
ATOM 674 O O . THR A 1 85 ? 7.035 -11.415 -1.961 1.00 97.25 85 THR A O 1
ATOM 677 N N . PRO A 1 86 ? 7.648 -10.491 0.019 1.00 95.25 86 PRO A N 1
ATOM 678 C CA . PRO A 1 86 ? 8.441 -11.633 0.462 1.00 95.25 86 PRO A CA 1
ATOM 679 C C . PRO A 1 86 ? 7.656 -12.949 0.405 1.00 95.25 86 PRO A C 1
ATOM 681 O O . PRO A 1 86 ? 6.540 -13.048 0.916 1.00 95.25 86 PRO A O 1
ATOM 684 N N . ALA A 1 87 ? 8.258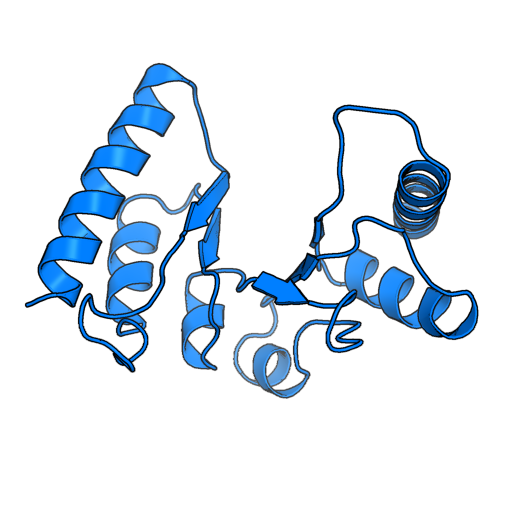 -14.003 -0.157 1.00 94.81 87 ALA A N 1
ATOM 685 C CA . ALA A 1 87 ? 7.595 -15.304 -0.298 1.00 94.81 87 ALA A CA 1
ATOM 686 C C . ALA A 1 87 ? 7.096 -15.862 1.049 1.00 94.81 87 ALA A C 1
ATOM 688 O O . ALA A 1 87 ? 5.994 -16.397 1.127 1.00 94.81 87 ALA A O 1
ATOM 689 N N . GLY A 1 88 ? 7.865 -15.663 2.127 1.00 95.69 88 GLY A N 1
ATOM 690 C CA . GLY A 1 88 ? 7.460 -16.051 3.480 1.00 95.69 88 GLY A CA 1
ATOM 691 C C . GLY A 1 88 ? 6.189 -15.343 3.963 1.00 95.69 88 GLY A C 1
ATOM 692 O O . GLY A 1 88 ? 5.367 -15.973 4.623 1.00 95.69 88 GLY A O 1
ATOM 693 N N . ALA A 1 89 ? 5.982 -14.076 3.586 1.00 96.56 89 ALA A N 1
ATOM 694 C CA . ALA A 1 89 ? 4.754 -13.354 3.908 1.00 96.56 89 ALA A CA 1
ATOM 695 C C . ALA A 1 89 ? 3.552 -13.972 3.190 1.00 96.56 89 ALA A C 1
ATOM 697 O O . ALA A 1 89 ? 2.570 -14.289 3.853 1.00 96.56 89 ALA A O 1
ATOM 698 N N . ARG A 1 90 ? 3.668 -14.284 1.891 1.00 95.62 90 ARG A N 1
ATOM 699 C CA . ARG A 1 90 ? 2.607 -14.982 1.137 1.00 95.62 90 ARG A CA 1
ATOM 700 C C . ARG A 1 90 ? 2.350 -16.408 1.628 1.00 95.62 90 ARG A C 1
ATOM 702 O O . ARG A 1 90 ? 1.234 -16.897 1.519 1.00 95.62 90 ARG A O 1
ATOM 709 N N . MET A 1 91 ? 3.346 -17.090 2.190 1.00 96.75 91 MET A N 1
ATOM 710 C CA . MET A 1 91 ? 3.130 -18.413 2.786 1.00 96.75 91 MET A CA 1
ATOM 711 C C . MET A 1 91 ? 2.266 -18.351 4.051 1.00 96.75 91 MET A C 1
ATOM 713 O O . MET A 1 91 ? 1.432 -19.229 4.257 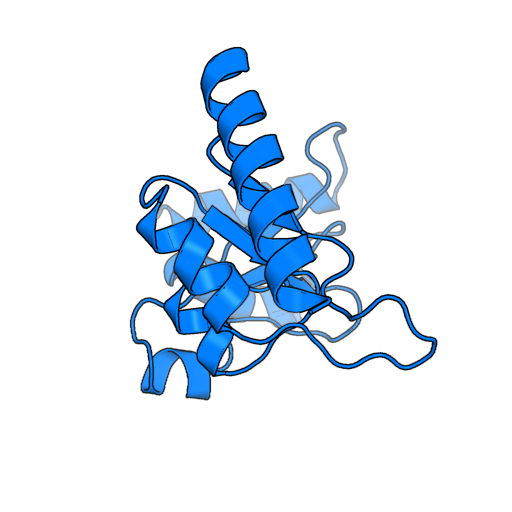1.00 96.75 91 MET A O 1
ATOM 717 N N . VAL A 1 92 ? 2.461 -17.334 4.896 1.00 97.62 92 VAL A N 1
ATOM 718 C CA . VAL A 1 92 ? 1.697 -17.162 6.146 1.00 97.62 92 VAL A CA 1
ATOM 719 C C . VAL A 1 92 ? 0.361 -16.457 5.891 1.00 97.62 92 VAL A C 1
ATOM 721 O O . VAL A 1 92 ? -0.664 -16.833 6.457 1.00 97.62 92 VAL A O 1
ATOM 724 N N . TYR A 1 93 ? 0.362 -15.467 5.003 1.00 97.25 93 TYR A N 1
ATOM 725 C CA . TYR A 1 93 ? -0.774 -14.635 4.627 1.00 97.25 93 TYR A CA 1
ATOM 726 C C . TYR A 1 93 ? -0.937 -14.664 3.096 1.00 97.25 93 TYR A C 1
ATOM 728 O O . TYR A 1 93 ? -0.449 -13.775 2.407 1.00 97.25 93 TYR A O 1
ATOM 736 N N . PRO A 1 94 ? -1.652 -15.647 2.519 1.00 96.12 94 PRO A N 1
ATOM 737 C CA . PRO A 1 94 ? -1.710 -15.857 1.062 1.00 96.12 94 PRO A CA 1
ATOM 738 C C . PRO A 1 94 ? -2.195 -14.682 0.212 1.00 96.12 94 PRO A C 1
ATOM 740 O O . PRO A 1 94 ? -1.941 -14.649 -0.987 1.00 96.12 94 PR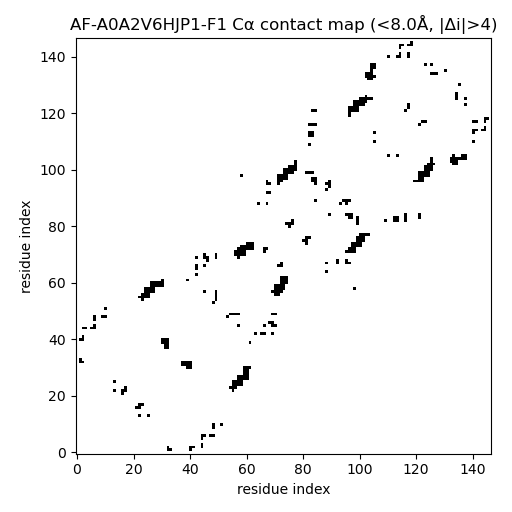O A O 1
ATOM 743 N N . LYS A 1 95 ? -2.898 -13.725 0.822 1.00 95.50 95 LYS A N 1
ATOM 744 C CA . LYS A 1 95 ? -3.400 -12.513 0.161 1.00 95.50 95 LYS A CA 1
ATOM 745 C C . LYS A 1 95 ? -2.536 -11.276 0.425 1.00 95.50 95 LYS A C 1
ATOM 747 O O . LYS A 1 95 ? -2.939 -10.180 0.054 1.00 95.50 95 LYS A O 1
ATOM 752 N N . SER A 1 96 ? -1.399 -11.426 1.102 1.00 97.06 96 SER A N 1
ATOM 753 C CA . SER A 1 96 ? -0.507 -10.310 1.391 1.00 97.06 96 SER A CA 1
ATOM 754 C C . SER A 1 96 ? 0.115 -9.770 0.112 1.00 97.06 96 SER A C 1
ATOM 756 O O . SER A 1 96 ? 0.585 -10.541 -0.734 1.00 97.06 96 SER A O 1
ATOM 758 N N . PHE A 1 97 ? 0.200 -8.452 0.043 1.00 97.88 97 PHE A N 1
ATOM 759 C CA . PHE A 1 97 ? 0.914 -7.731 -0.992 1.00 97.88 97 PHE A CA 1
ATOM 760 C C . PHE A 1 97 ? 1.715 -6.581 -0.358 1.00 97.88 97 PHE A C 1
ATOM 762 O O . PHE A 1 97 ? 1.503 -6.225 0.805 1.00 97.88 97 PHE A O 1
ATOM 769 N N . SER A 1 98 ? 2.637 -6.010 -1.122 1.00 97.75 98 SER A N 1
ATOM 770 C CA . SER A 1 98 ? 3.496 -4.897 -0.737 1.00 97.75 98 SER A CA 1
ATOM 771 C C . SER A 1 98 ? 3.233 -3.716 -1.653 1.00 97.75 98 SER A C 1
ATOM 773 O O . SER A 1 98 ? 2.811 -3.864 -2.804 1.00 97.75 98 SER A O 1
ATOM 775 N N . VAL A 1 99 ? 3.550 -2.531 -1.147 1.00 97.88 99 VAL A N 1
ATOM 776 C CA . VAL A 1 99 ? 3.704 -1.344 -1.983 1.00 97.88 99 VAL A CA 1
ATOM 777 C C . VAL A 1 99 ? 5.190 -1.180 -2.280 1.00 97.88 99 VAL A C 1
ATOM 779 O O . VAL A 1 99 ? 5.995 -1.089 -1.362 1.00 97.88 99 VAL A O 1
ATOM 782 N N . LEU A 1 100 ? 5.576 -1.178 -3.550 1.00 97.50 100 LEU A N 1
ATOM 783 C CA . LEU A 1 100 ? 6.962 -1.138 -4.003 1.00 97.50 100 LEU A CA 1
ATOM 784 C C . LEU A 1 100 ? 7.295 0.253 -4.543 1.00 97.50 100 LEU A C 1
ATOM 786 O O . LEU A 1 100 ? 6.765 0.674 -5.568 1.00 97.50 100 LEU A O 1
ATOM 790 N N . MET A 1 101 ? 8.200 0.968 -3.881 1.00 95.88 101 MET A N 1
ATOM 791 C CA . MET A 1 101 ? 8.703 2.257 -4.355 1.00 95.88 101 MET A CA 1
ATOM 792 C C . MET A 1 101 ? 9.520 2.077 -5.644 1.00 95.88 101 MET A C 1
ATOM 794 O O . MET A 1 101 ? 10.652 1.587 -5.605 1.00 95.88 101 MET A O 1
ATOM 798 N N . ALA A 1 102 ? 8.944 2.500 -6.771 1.00 96.00 102 ALA A N 1
ATOM 799 C CA . ALA A 1 102 ? 9.480 2.368 -8.127 1.00 96.00 102 ALA A CA 1
ATOM 800 C C . ALA A 1 102 ? 9.313 3.675 -8.948 1.00 96.00 102 ALA A C 1
ATOM 802 O O . ALA A 1 102 ? 8.705 3.663 -10.022 1.00 96.00 102 ALA A O 1
ATOM 803 N N . PRO A 1 103 ? 9.836 4.825 -8.472 1.00 93.50 103 PRO A N 1
ATOM 804 C CA . PRO A 1 103 ? 9.633 6.132 -9.106 1.00 93.50 103 PRO A CA 1
ATOM 805 C C . PRO A 1 103 ? 10.185 6.229 -10.537 1.00 93.50 103 PRO A C 1
ATOM 807 O O . PRO A 1 103 ? 9.645 6.991 -11.339 1.00 93.50 103 PRO A O 1
ATOM 810 N N . ASP A 1 104 ? 11.214 5.443 -10.859 1.00 93.19 104 ASP A N 1
ATOM 811 C CA . ASP A 1 104 ? 11.928 5.479 -12.143 1.00 93.19 104 ASP A CA 1
ATOM 812 C C . ASP A 1 104 ? 11.493 4.370 -13.121 1.00 93.19 104 ASP A C 1
ATOM 814 O O . ASP A 1 104 ? 12.081 4.202 -14.196 1.00 93.19 104 ASP A O 1
ATOM 818 N N . GLY A 1 105 ? 10.445 3.619 -12.773 1.00 93.00 105 GLY A N 1
ATOM 819 C CA . GLY A 1 105 ? 10.030 2.434 -13.516 1.00 93.00 105 GLY A CA 1
ATOM 820 C C . GLY A 1 105 ? 10.935 1.228 -13.280 1.00 93.00 105 GLY A C 1
ATOM 821 O O . GLY A 1 105 ? 11.839 1.243 -12.444 1.00 93.00 105 GLY A O 1
ATOM 822 N N . ASP A 1 106 ? 10.677 0.161 -14.026 1.00 94.62 106 ASP A N 1
ATOM 823 C CA . ASP A 1 106 ? 11.463 -1.062 -13.981 1.00 94.62 106 ASP A CA 1
ATOM 824 C C . ASP A 1 106 ? 12.787 -0.950 -14.749 1.00 94.62 106 ASP A C 1
ATOM 826 O O . ASP A 1 106 ? 12.983 -0.137 -15.673 1.00 94.62 106 ASP A O 1
ATOM 830 N N . ARG A 1 107 ? 13.715 -1.818 -14.352 1.00 94.25 107 ARG A N 1
ATOM 831 C CA . ARG A 1 107 ? 14.884 -2.176 -15.148 1.00 94.25 107 ARG A CA 1
ATOM 832 C C . ARG A 1 107 ? 14.526 -3.358 -16.052 1.00 94.25 107 ARG A C 1
ATOM 834 O O . ARG A 1 107 ? 13.787 -4.231 -15.599 1.00 94.25 107 ARG A O 1
ATOM 841 N N . PRO A 1 108 ? 15.076 -3.436 -17.279 1.00 94.81 108 PRO A N 1
ATOM 842 C CA . PRO A 1 108 ? 14.755 -4.522 -18.203 1.00 94.81 108 PRO A CA 1
ATOM 843 C C . PRO A 1 108 ? 14.933 -5.922 -17.605 1.00 94.81 108 PRO A C 1
ATOM 845 O O . PRO A 1 108 ? 14.129 -6.803 -17.883 1.00 94.81 108 PRO A O 1
ATOM 848 N N . GLU A 1 109 ? 15.950 -6.129 -16.761 1.00 96.56 109 GLU A N 1
ATOM 849 C CA . GLU A 1 109 ? 16.201 -7.422 -16.116 1.00 96.56 109 GLU A CA 1
ATOM 850 C C . GLU A 1 109 ? 15.179 -7.806 -15.029 1.00 96.56 109 GLU A C 1
ATOM 852 O O . GLU A 1 109 ? 15.048 -8.986 -14.713 1.00 96.56 109 GLU A O 1
ATOM 857 N N . ASP A 1 110 ? 14.448 -6.834 -14.476 1.00 97.12 110 ASP A N 1
ATOM 858 C CA . ASP A 1 110 ? 13.471 -7.032 -13.399 1.00 97.12 110 ASP A CA 1
ATOM 859 C C . ASP A 1 110 ? 12.015 -6.956 -13.913 1.00 97.12 110 ASP A C 1
ATOM 861 O O . ASP A 1 110 ? 11.076 -7.119 -13.129 1.00 97.12 110 ASP A O 1
ATOM 865 N N . HIS A 1 111 ? 11.818 -6.714 -15.218 1.00 96.75 111 HIS A N 1
ATOM 866 C CA . HIS A 1 111 ? 10.509 -6.467 -15.831 1.00 96.75 111 HIS A CA 1
ATOM 867 C C . HIS A 1 111 ? 9.507 -7.591 -15.541 1.00 96.75 111 HIS A C 1
ATOM 869 O O . HIS A 1 111 ? 8.443 -7.345 -14.975 1.00 96.75 111 HIS A O 1
ATOM 875 N N . ASP A 1 112 ? 9.875 -8.838 -15.849 1.00 97.81 112 ASP A N 1
ATOM 876 C CA . ASP A 1 112 ? 9.004 -10.003 -15.653 1.00 97.81 112 ASP A CA 1
ATOM 877 C C . ASP A 1 112 ? 8.668 -10.236 -14.173 1.00 97.81 112 ASP A C 1
ATOM 879 O O . ASP A 1 112 ? 7.559 -10.659 -13.832 1.00 97.81 112 ASP A O 1
ATOM 883 N N . ALA A 1 113 ? 9.613 -9.937 -13.276 1.00 97.69 113 ALA A N 1
ATOM 884 C CA . ALA A 1 113 ? 9.412 -10.074 -11.839 1.00 97.69 113 ALA A CA 1
ATOM 885 C C . ALA A 1 113 ? 8.394 -9.049 -11.323 1.00 97.69 113 ALA A C 1
ATOM 887 O O . ALA A 1 113 ? 7.459 -9.425 -10.615 1.00 97.69 113 ALA A O 1
ATOM 888 N N . LEU A 1 114 ? 8.525 -7.781 -11.726 1.00 97.75 114 LEU A N 1
ATOM 889 C CA . LEU A 1 114 ? 7.586 -6.719 -11.358 1.00 97.75 114 LEU A CA 1
ATOM 890 C C . LEU A 1 114 ? 6.216 -6.905 -12.022 1.00 97.75 114 LEU A C 1
ATOM 892 O O . LEU A 1 114 ? 5.192 -6.687 -11.379 1.00 97.75 114 LEU A O 1
ATOM 896 N N . LEU A 1 115 ? 6.171 -7.376 -13.270 1.00 98.00 115 LEU A N 1
ATOM 897 C CA . LEU A 1 115 ? 4.925 -7.742 -13.943 1.00 98.00 115 LEU A CA 1
ATOM 898 C C . LEU A 1 115 ? 4.193 -8.852 -13.178 1.00 98.00 115 LEU A C 1
ATOM 900 O O . LEU A 1 115 ? 2.989 -8.761 -12.929 1.00 98.00 115 LEU A O 1
ATOM 904 N N . SER A 1 116 ? 4.921 -9.894 -12.766 1.00 97.62 116 SER A N 1
ATOM 905 C CA . SER A 1 116 ? 4.379 -10.956 -11.919 1.00 97.62 116 SER A CA 1
ATOM 906 C C . SER A 1 116 ? 3.897 -10.406 -10.575 1.00 97.62 116 SER A C 1
ATOM 908 O O . SER A 1 116 ? 2.796 -10.741 -10.146 1.00 97.62 116 SER A O 1
ATOM 910 N N . ALA A 1 117 ? 4.661 -9.526 -9.928 1.00 97.44 117 ALA A N 1
ATOM 911 C CA . ALA A 1 117 ? 4.284 -8.892 -8.667 1.00 97.44 117 ALA A CA 1
ATOM 912 C C . ALA A 1 117 ? 2.949 -8.136 -8.778 1.00 97.44 117 ALA A C 1
ATOM 914 O O . ALA A 1 117 ? 2.031 -8.395 -7.997 1.00 97.44 117 ALA A O 1
ATOM 915 N N . VAL A 1 118 ? 2.795 -7.295 -9.809 1.00 97.94 118 VAL A N 1
ATOM 916 C CA . VAL A 1 118 ? 1.548 -6.564 -10.090 1.00 97.94 118 VAL A CA 1
ATOM 917 C C . VAL A 1 118 ? 0.381 -7.523 -10.329 1.00 97.94 118 VAL A C 1
ATOM 919 O O . VAL A 1 118 ? -0.694 -7.338 -9.761 1.00 97.94 118 VAL A O 1
ATOM 922 N N . ARG A 1 119 ? 0.586 -8.599 -11.101 1.00 97.19 119 ARG A N 1
ATOM 923 C CA . ARG A 1 119 ? -0.441 -9.637 -11.317 1.00 97.19 119 ARG A CA 1
ATOM 924 C C . ARG A 1 119 ? -0.861 -10.353 -10.031 1.00 97.19 119 ARG A C 1
ATOM 926 O O . ARG A 1 119 ? -1.997 -10.803 -9.930 1.00 97.19 119 ARG A O 1
ATOM 933 N N . HIS A 1 120 ? 0.031 -10.441 -9.047 1.00 95.31 120 HIS A N 1
ATOM 934 C CA . HIS A 1 120 ? -0.255 -11.001 -7.725 1.00 95.31 120 HIS A CA 1
ATOM 935 C C . HIS A 1 120 ? -0.746 -9.954 -6.707 1.00 95.31 120 HIS A C 1
ATOM 937 O O . HIS A 1 120 ? -0.931 -10.290 -5.537 1.00 95.31 120 HIS A O 1
ATOM 943 N N . GLY A 1 121 ? -0.989 -8.713 -7.137 1.00 96.12 121 GLY A N 1
ATOM 944 C CA . GLY A 1 121 ? -1.594 -7.657 -6.326 1.00 96.12 121 GLY A CA 1
ATOM 945 C C . GLY A 1 121 ? -0.616 -6.680 -5.671 1.00 96.12 121 GLY A C 1
ATOM 946 O O . GLY A 1 121 ? -1.077 -5.785 -4.967 1.00 96.12 121 GLY A O 1
ATOM 947 N N . ASP A 1 122 ? 0.699 -6.803 -5.891 1.00 98.06 122 ASP A N 1
ATOM 948 C CA . ASP A 1 122 ? 1.645 -5.771 -5.444 1.00 98.06 122 ASP A CA 1
ATOM 949 C C . ASP A 1 122 ? 1.364 -4.435 -6.151 1.00 98.06 122 ASP A C 1
ATOM 951 O O . ASP A 1 122 ? 0.991 -4.384 -7.327 1.00 98.06 122 ASP A O 1
ATOM 955 N N . ILE A 1 123 ? 1.557 -3.330 -5.431 1.00 97.50 123 ILE A N 1
ATOM 956 C CA . ILE A 1 123 ? 1.314 -1.978 -5.945 1.00 97.50 123 ILE A CA 1
ATOM 957 C C . ILE A 1 123 ? 2.654 -1.306 -6.214 1.00 97.50 123 ILE A C 1
ATOM 959 O O . ILE A 1 123 ? 3.488 -1.234 -5.320 1.00 97.50 123 ILE A O 1
ATOM 963 N N . LEU A 1 124 ? 2.861 -0.751 -7.407 1.00 97.00 124 LEU A N 1
ATOM 964 C CA . LEU A 1 124 ? 4.039 0.068 -7.693 1.00 97.00 124 LEU A CA 1
ATOM 965 C C . LEU A 1 124 ? 3.740 1.529 -7.338 1.00 97.00 124 LEU A C 1
ATOM 967 O O . LEU A 1 124 ? 2.823 2.137 -7.888 1.00 97.00 124 LEU A O 1
ATOM 971 N N . LEU A 1 125 ? 4.517 2.098 -6.419 1.00 95.62 125 LEU A N 1
ATOM 972 C CA . LEU A 1 125 ? 4.448 3.502 -6.022 1.00 95.62 125 LEU A CA 1
ATOM 973 C C . LEU A 1 125 ? 5.401 4.333 -6.886 1.00 95.62 125 LEU A C 1
ATOM 975 O O . LEU A 1 125 ? 6.613 4.115 -6.879 1.00 95.62 125 LEU A O 1
ATOM 979 N N . PHE A 1 126 ? 4.852 5.315 -7.597 1.00 94.19 126 PHE A N 1
ATOM 980 C CA . PHE A 1 126 ? 5.587 6.183 -8.514 1.00 94.19 126 PHE A CA 1
ATOM 981 C C . PHE A 1 126 ? 5.013 7.607 -8.521 1.00 94.19 126 PHE A C 1
ATOM 983 O O . PHE A 1 126 ? 3.921 7.865 -8.012 1.00 94.19 126 PHE A O 1
ATOM 990 N N . ASN A 1 127 ? 5.743 8.550 -9.120 1.00 90.50 127 ASN A N 1
ATOM 991 C CA . ASN A 1 127 ? 5.308 9.942 -9.212 1.00 90.50 127 ASN A CA 1
ATOM 992 C C . ASN A 1 127 ? 4.194 10.120 -10.255 1.00 90.50 127 ASN A C 1
ATOM 994 O O . ASN A 1 127 ? 4.462 10.218 -11.447 1.00 90.50 127 ASN A O 1
ATOM 998 N N . GLY A 1 128 ? 2.938 10.205 -9.812 1.00 86.56 128 GLY A N 1
ATOM 999 C CA . GLY A 1 128 ? 1.786 10.360 -10.712 1.00 86.56 128 GLY A CA 1
ATOM 1000 C C . GLY A 1 128 ? 1.523 11.783 -11.229 1.00 86.56 128 GLY A C 1
ATOM 1001 O O . GLY A 1 128 ? 0.651 11.962 -12.074 1.00 86.56 128 GLY A O 1
ATOM 1002 N N . TRP A 1 129 ? 2.230 12.800 -10.723 1.00 87.88 129 TRP A N 1
ATOM 1003 C CA . TRP A 1 129 ? 1.898 14.217 -10.950 1.00 87.88 129 TRP A CA 1
ATOM 1004 C C . TRP A 1 129 ? 2.611 14.867 -12.149 1.00 87.88 129 TRP A C 1
ATOM 1006 O O . TRP A 1 129 ? 2.262 15.982 -12.533 1.00 87.88 129 TRP A O 1
ATOM 1016 N N . TYR A 1 130 ? 3.580 14.186 -12.764 1.00 87.06 130 TYR A N 1
ATOM 1017 C CA . TYR A 1 130 ? 4.258 14.629 -13.985 1.00 87.06 130 TYR A CA 1
ATOM 1018 C C . TYR A 1 130 ? 4.525 13.450 -14.917 1.00 87.06 130 TYR A C 1
ATOM 1020 O O . TYR A 1 130 ? 4.502 12.294 -14.504 1.00 87.06 130 TYR A O 1
ATOM 1028 N N . SER A 1 131 ? 4.771 13.740 -16.195 1.00 88.25 131 SER A N 1
ATOM 1029 C CA . SER A 1 131 ? 5.178 12.718 -17.159 1.00 88.25 131 SER A CA 1
ATOM 1030 C C . SER A 1 131 ? 6.692 12.527 -17.110 1.00 88.25 131 SER A C 1
ATOM 1032 O O . SER A 1 131 ? 7.440 13.499 -17.193 1.00 88.25 131 SER A O 1
ATOM 1034 N N . SER A 1 132 ? 7.141 11.278 -17.018 1.00 91.50 132 SER A N 1
ATOM 1035 C CA . SER A 1 132 ? 8.544 10.880 -17.162 1.00 91.50 132 SER A CA 1
ATOM 1036 C C . SER A 1 132 ? 8.637 9.506 -17.826 1.00 91.50 132 SER A C 1
ATOM 1038 O O . SER A 1 132 ? 7.646 8.770 -17.875 1.00 91.50 132 SER A O 1
ATOM 1040 N N . ASP A 1 133 ? 9.829 9.137 -18.296 1.00 92.62 133 ASP A N 1
ATOM 1041 C CA . ASP A 1 133 ? 10.081 7.801 -18.848 1.00 92.62 133 ASP A CA 1
ATOM 1042 C C . ASP A 1 133 ? 9.736 6.698 -17.835 1.00 92.62 133 ASP A C 1
ATOM 1044 O O . ASP A 1 133 ? 9.133 5.687 -18.197 1.00 92.62 133 ASP A O 1
ATOM 1048 N N . GLY A 1 134 ? 10.037 6.922 -16.550 1.00 92.25 134 GLY A N 1
ATOM 1049 C CA . GLY A 1 134 ? 9.680 6.008 -15.463 1.00 92.25 134 GLY A CA 1
ATOM 1050 C C . GLY A 1 134 ? 8.171 5.808 -15.327 1.00 92.25 134 GLY A C 1
ATOM 1051 O O . GLY A 1 134 ? 7.699 4.676 -15.250 1.00 92.25 134 GLY A O 1
ATOM 1052 N N . VAL A 1 135 ? 7.386 6.888 -15.406 1.00 93.88 135 VAL A N 1
ATOM 1053 C CA . VAL A 1 135 ? 5.914 6.806 -15.404 1.00 93.88 135 VAL A CA 1
ATOM 1054 C C . VAL A 1 135 ? 5.401 6.014 -16.607 1.00 93.88 135 VAL A C 1
ATOM 1056 O O . VAL A 1 135 ? 4.481 5.207 -16.464 1.00 93.88 135 VAL A O 1
ATOM 1059 N N . GLY A 1 136 ? 5.991 6.219 -17.789 1.00 94.31 136 GLY A N 1
ATOM 1060 C CA . GLY A 1 136 ? 5.640 5.474 -19.001 1.00 94.31 136 GLY A CA 1
ATOM 1061 C C . GLY A 1 136 ? 5.866 3.969 -18.848 1.00 94.31 136 GLY A C 1
ATOM 1062 O O . GLY A 1 136 ? 4.989 3.176 -19.189 1.00 94.31 136 GLY A O 1
ATOM 1063 N N . LYS A 1 137 ? 7.002 3.577 -18.262 1.00 95.25 137 LYS A N 1
ATOM 1064 C CA . LYS A 1 137 ? 7.320 2.178 -17.954 1.00 95.25 137 LYS A CA 1
ATOM 1065 C C . LYS A 1 137 ? 6.326 1.539 -16.983 1.00 95.25 137 LYS A C 1
ATOM 1067 O O . LYS A 1 137 ? 5.814 0.460 -17.264 1.00 95.25 137 LYS A O 1
ATOM 1072 N N . ILE A 1 138 ? 5.992 2.224 -15.884 1.00 95.50 138 ILE A N 1
ATOM 1073 C CA . ILE A 1 138 ? 5.018 1.708 -14.910 1.00 95.50 138 ILE A CA 1
ATOM 1074 C C . ILE A 1 138 ? 3.634 1.537 -15.546 1.00 95.50 138 ILE A C 1
ATOM 1076 O O . ILE A 1 138 ? 2.998 0.503 -15.362 1.00 95.50 138 ILE A O 1
ATOM 1080 N N . LYS A 1 139 ? 3.165 2.515 -16.332 1.00 94.44 139 LYS A N 1
ATOM 1081 C CA . LYS A 1 139 ? 1.878 2.398 -17.038 1.00 94.44 139 LYS A CA 1
ATOM 1082 C C . LYS A 1 139 ? 1.854 1.189 -17.969 1.00 94.44 139 LYS A C 1
ATOM 1084 O O . LYS A 1 139 ? 0.900 0.420 -17.924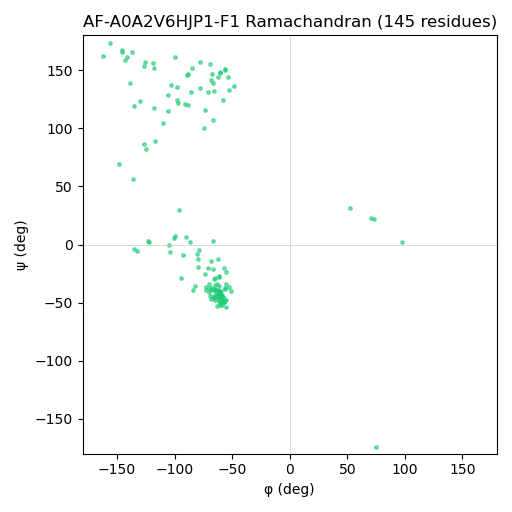 1.00 94.44 139 LYS A O 1
ATOM 1089 N N . LYS A 1 140 ? 2.928 0.984 -18.735 1.00 95.50 140 LYS A N 1
ATOM 1090 C CA . LYS A 1 140 ? 3.081 -0.176 -19.617 1.00 95.50 140 LYS A CA 1
ATOM 1091 C C . LYS A 1 140 ? 3.017 -1.499 -18.842 1.00 95.50 140 LYS A C 1
ATOM 1093 O O . LYS A 1 140 ? 2.296 -2.398 -19.257 1.00 95.50 140 LYS A O 1
ATOM 1098 N N . LEU A 1 141 ? 3.686 -1.598 -17.690 1.00 96.69 141 LEU A N 1
ATOM 1099 C CA . LEU A 1 141 ? 3.596 -2.771 -16.809 1.00 96.69 141 LEU A CA 1
ATOM 1100 C C . LEU A 1 141 ? 2.153 -3.070 -16.375 1.00 96.69 141 LEU A C 1
ATOM 1102 O O . LEU A 1 141 ? 1.720 -4.217 -16.447 1.00 96.69 141 LEU A O 1
ATOM 1106 N N . TYR A 1 142 ? 1.390 -2.056 -15.956 1.00 96.75 142 TYR A N 1
ATOM 1107 C CA . TYR A 1 142 ? -0.016 -2.241 -15.573 1.00 96.75 142 TYR A CA 1
ATOM 1108 C C . TYR A 1 142 ? -0.919 -2.602 -16.762 1.00 96.75 142 TYR A C 1
ATOM 1110 O O . TYR A 1 142 ? -1.814 -3.435 -16.618 1.00 96.75 142 TYR A O 1
ATOM 1118 N N . GLU A 1 143 ? -0.680 -2.019 -17.940 1.00 96.75 143 GLU A N 1
ATOM 1119 C CA . GLU A 1 143 ? -1.380 -2.388 -19.178 1.00 96.75 143 GLU A CA 1
ATOM 1120 C C . GLU A 1 143 ? -1.125 -3.851 -19.562 1.00 96.75 143 GLU A C 1
ATOM 1122 O O . GLU A 1 143 ? -2.041 -4.548 -19.995 1.00 96.75 143 GLU A O 1
ATOM 1127 N N . GLU A 1 144 ? 0.106 -4.333 -19.390 1.00 97.56 144 GLU A N 1
ATOM 1128 C CA . GLU A 1 144 ? 0.474 -5.728 -19.633 1.00 97.56 144 GLU A CA 1
ATOM 1129 C C . GLU A 1 144 ? -0.075 -6.681 -18.567 1.00 97.56 144 GLU A C 1
ATOM 1131 O O . GLU A 1 144 ? -0.495 -7.790 -18.897 1.00 97.56 144 GLU A O 1
ATOM 1136 N N . ALA A 1 145 ? -0.117 -6.257 -17.302 1.00 96.56 145 ALA A N 1
ATOM 1137 C CA . ALA A 1 145 ? -0.674 -7.046 -16.206 1.00 96.56 145 ALA A CA 1
ATOM 1138 C C . ALA A 1 145 ? -2.188 -7.264 -16.343 1.00 96.56 145 ALA A C 1
ATOM 1140 O O . ALA A 1 145 ? -2.691 -8.286 -15.882 1.00 96.56 145 ALA A O 1
ATOM 1141 N N . GLY A 1 146 ? -2.897 -6.316 -16.969 1.00 92.38 146 GLY A N 1
ATOM 1142 C CA . GLY A 1 146 ? -4.336 -6.395 -17.236 1.00 92.38 146 GLY A CA 1
ATOM 1143 C C . GLY A 1 146 ? -4.729 -7.263 -18.438 1.00 92.38 146 GLY A C 1
ATOM 1144 O O . GLY A 1 146 ? -5.925 -7.421 -18.686 1.00 92.38 146 GLY A O 1
ATOM 1145 N N . ARG A 1 147 ? -3.754 -7.794 -19.187 1.00 73.00 147 ARG A N 1
ATOM 1146 C CA . ARG A 1 147 ? -3.955 -8.809 -20.233 1.00 73.00 147 ARG A CA 1
ATOM 1147 C C . ARG A 1 147 ? -3.815 -10.208 -19.651 1.00 73.00 147 ARG A C 1
ATOM 1149 O O . ARG A 1 147 ? -4.656 -11.050 -20.030 1.00 73.00 147 ARG A O 1
#

pLDDT: mean 94.0, std 6.09, range [62.56, 98.38]